Protein AF-A0A5N5SUI5-F1 (afdb_monomer_lite)

pLDDT: mean 94.76, std 7.35, range [57.5, 98.69]

Secondary structure (DSSP, 8-state):
--HHHHHH-TT--S-EEEETTEEEESHHHHHHHHHHHH-SSSTTS-SSHHHHHHHHHHHHHIIIIIHHHHHHHHHHHH--

InterPro domains:
  IPR004045 Glutathione S-transferase, N-terminal [PF02798] (3-35)
  IPR004045 Glutathione S-transferase, N-terminal [PS50404] (1-42)
  IPR036249 Thioredoxin-like superfamily [SSF52833] (2-52)
  IPR036282 Glutathione S-transferase, C-terminal domain superfamily [SSF47616] (40-74)
  IPR040079 Glutathione transferase family [SFLDS00019] (3-71)

Foldseek 3Di:
DDVVVCVLPVVPDPDWDDDPPDIDDDPLVVQQCCCVPPNPACPSQNPPPVVNVVVVVVVVCCVPPVVVVVVVVVVVVVVD

Organism: NCBI:txid96803

Sequence (80 aa):
MNPEFLAINPQHCVPTLVDGDFVLWESRAICTYLASRYGKDDSLYPNDPRTRAQIDRLLYFDMGTLFKRFGDYIEISSTT

Structure (mmCIF, N/CA/C/O backbone):
data_AF-A0A5N5SUI5-F1
#
_entry.id   AF-A0A5N5SUI5-F1
#
loop_
_atom_site.group_PDB
_atom_site.id
_atom_site.type_symbol
_atom_site.label_atom_id
_atom_site.label_alt_id
_atom_site.label_comp_id
_atom_site.label_asym_id
_atom_site.label_entity_id
_atom_site.label_seq_id
_atom_site.pdbx_PDB_ins_code
_atom_site.Cartn_x
_atom_site.Cartn_y
_atom_site.Cartn_z
_atom_site.occupancy
_atom_site.B_iso_or_equiv
_atom_site.auth_seq_id
_atom_site.auth_comp_id
_atom_site.auth_asym_id
_atom_site.auth_atom_id
_atom_site.pdbx_PDB_model_num
ATOM 1 N N . MET A 1 1 ? 18.000 -15.160 4.100 1.00 68.50 1 MET A N 1
ATOM 2 C CA . MET A 1 1 ? 16.541 -15.336 4.265 1.00 68.50 1 MET A CA 1
ATOM 3 C C . MET A 1 1 ? 16.270 -15.606 5.731 1.00 68.50 1 MET A C 1
ATOM 5 O O . MET A 1 1 ? 16.936 -16.475 6.279 1.00 68.50 1 MET A O 1
ATOM 9 N N . ASN A 1 2 ? 15.372 -14.847 6.362 1.00 88.69 2 ASN A N 1
ATOM 10 C CA . ASN A 1 2 ? 14.944 -15.099 7.740 1.00 88.69 2 ASN A CA 1
ATOM 11 C C . ASN A 1 2 ? 13.678 -15.986 7.707 1.00 88.69 2 ASN A C 1
ATOM 13 O O . ASN A 1 2 ? 12.654 -15.512 7.207 1.00 88.69 2 ASN A O 1
ATOM 17 N N . PRO A 1 3 ? 13.724 -17.239 8.203 1.00 92.62 3 PRO A N 1
ATOM 18 C CA . PRO A 1 3 ? 12.565 -18.135 8.229 1.00 92.62 3 PRO A CA 1
ATOM 19 C C . PRO A 1 3 ? 11.354 -17.562 8.972 1.00 92.62 3 PRO A C 1
ATOM 21 O O . PRO A 1 3 ? 10.223 -17.796 8.557 1.00 92.62 3 PRO A O 1
ATOM 24 N N . GLU A 1 4 ? 11.577 -16.772 10.025 1.00 93.88 4 GLU A N 1
ATOM 25 C CA . GLU A 1 4 ? 10.496 -16.151 10.798 1.00 93.88 4 GLU A CA 1
ATOM 26 C C . GLU A 1 4 ? 9.744 -15.107 9.967 1.00 93.88 4 GLU A C 1
ATOM 28 O O . GLU A 1 4 ? 8.519 -15.049 9.999 1.00 93.88 4 GLU A O 1
ATOM 33 N N . PHE A 1 5 ? 10.458 -14.322 9.154 1.00 94.06 5 PHE A N 1
ATOM 34 C CA . PHE A 1 5 ? 9.823 -13.347 8.264 1.00 94.06 5 PHE A CA 1
ATOM 35 C C . PHE A 1 5 ? 9.070 -14.024 7.112 1.00 94.06 5 PHE A C 1
ATOM 37 O O . PHE A 1 5 ? 7.987 -13.581 6.745 1.00 94.06 5 PHE A O 1
ATOM 44 N N . LEU A 1 6 ? 9.607 -15.125 6.576 1.00 94.81 6 LEU A N 1
ATOM 45 C CA . LEU A 1 6 ? 8.938 -15.920 5.540 1.00 94.81 6 LEU A CA 1
ATOM 46 C C . LEU A 1 6 ? 7.621 -16.539 6.022 1.00 94.81 6 LEU A C 1
ATOM 48 O O . LEU A 1 6 ? 6.691 -16.670 5.231 1.00 94.81 6 LEU A O 1
ATOM 52 N N . ALA A 1 7 ? 7.534 -16.896 7.306 1.00 94.75 7 ALA A N 1
ATOM 53 C CA . ALA A 1 7 ? 6.291 -17.376 7.902 1.00 94.75 7 ALA A CA 1
ATOM 54 C C . ALA A 1 7 ? 5.204 -16.284 7.959 1.00 94.75 7 ALA A C 1
ATOM 56 O O . ALA A 1 7 ? 4.021 -16.608 7.907 1.00 94.75 7 ALA A O 1
ATOM 57 N N . ILE A 1 8 ? 5.598 -15.007 8.037 1.00 95.75 8 ILE A N 1
ATOM 58 C CA . ILE A 1 8 ? 4.684 -13.854 8.033 1.00 95.75 8 ILE A CA 1
ATOM 59 C C . ILE A 1 8 ? 4.315 -13.467 6.596 1.00 95.75 8 ILE A C 1
ATOM 61 O O . ILE A 1 8 ? 3.140 -13.321 6.274 1.00 95.75 8 ILE A O 1
ATOM 65 N N . ASN A 1 9 ? 5.312 -13.304 5.725 1.00 96.62 9 ASN A N 1
ATOM 66 C CA . ASN A 1 9 ? 5.126 -12.936 4.326 1.00 96.62 9 ASN A CA 1
ATOM 67 C C . ASN A 1 9 ? 5.868 -13.921 3.404 1.00 96.62 9 ASN A C 1
ATOM 69 O O . ASN A 1 9 ? 7.076 -13.765 3.178 1.00 96.62 9 ASN A O 1
ATOM 73 N N . PRO A 1 10 ? 5.148 -14.883 2.793 1.00 94.56 10 PRO A N 1
ATOM 74 C CA . PRO A 1 10 ? 5.731 -15.836 1.850 1.00 94.56 10 PRO A CA 1
ATOM 75 C C . PRO A 1 10 ? 6.337 -15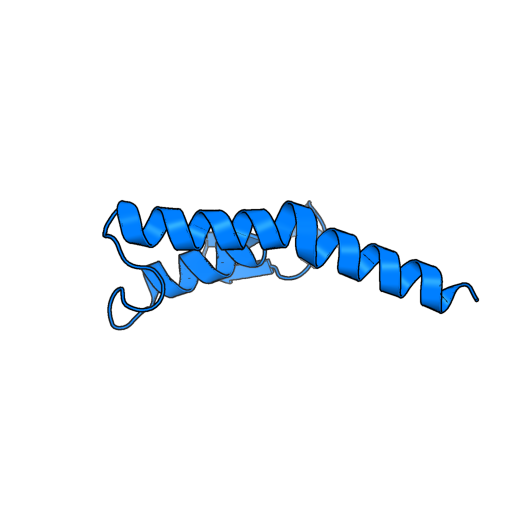.183 0.600 1.00 94.56 10 PRO A C 1
ATOM 77 O O . PRO A 1 10 ? 7.236 -15.756 -0.012 1.00 94.56 10 PRO A O 1
ATOM 80 N N . GLN A 1 11 ? 5.881 -13.981 0.224 1.00 95.88 11 GLN A N 1
ATOM 81 C CA . GLN A 1 11 ? 6.426 -13.211 -0.900 1.00 95.88 11 GLN A CA 1
ATOM 82 C C . GLN A 1 11 ? 7.793 -12.585 -0.571 1.00 95.88 11 GLN A C 1
ATOM 84 O O . GLN A 1 11 ? 8.479 -12.100 -1.470 1.00 95.88 11 GLN A O 1
ATOM 89 N N . HIS A 1 12 ? 8.212 -12.618 0.702 1.00 95.19 12 HIS A N 1
ATOM 90 C CA . HIS A 1 12 ? 9.520 -12.155 1.170 1.00 95.19 12 HIS A CA 1
ATOM 91 C C . HIS A 1 12 ? 9.839 -10.713 0.737 1.00 95.19 12 HIS A C 1
ATOM 93 O O . HIS A 1 12 ? 10.965 -10.389 0.352 1.00 95.19 12 HIS A O 1
ATOM 99 N N . CYS A 1 13 ? 8.836 -9.837 0.784 1.00 94.50 13 CYS A N 1
ATOM 100 C CA . CYS A 1 13 ? 8.972 -8.447 0.373 1.00 94.50 13 CYS A CA 1
ATOM 101 C C . CYS A 1 13 ? 8.725 -7.489 1.540 1.00 94.50 13 CYS A C 1
ATOM 103 O O . CYS A 1 13 ? 7.953 -7.753 2.463 1.00 94.50 13 CYS A O 1
ATOM 105 N N . VAL A 1 14 ? 9.395 -6.343 1.484 1.00 95.31 14 VAL A N 1
ATOM 106 C CA . VAL A 1 14 ? 9.085 -5.198 2.339 1.00 95.31 14 VAL A CA 1
ATOM 107 C C . VAL A 1 14 ? 8.392 -4.120 1.502 1.00 95.31 14 VAL A C 1
ATOM 109 O O . VAL A 1 14 ? 8.728 -3.966 0.326 1.00 95.31 14 VAL A O 1
ATOM 112 N N . PRO A 1 15 ? 7.456 -3.353 2.088 1.00 97.56 15 PRO A N 1
ATOM 113 C CA . PRO A 1 15 ? 6.965 -3.450 3.468 1.00 97.56 15 PRO A CA 1
ATOM 114 C C . PRO A 1 15 ? 5.954 -4.594 3.691 1.00 97.56 15 PRO A C 1
ATOM 116 O O . PRO A 1 15 ? 5.249 -5.009 2.775 1.00 97.56 15 PRO A O 1
ATOM 119 N N . THR A 1 16 ? 5.874 -5.067 4.938 1.00 98.06 16 THR A N 1
ATOM 120 C CA . THR A 1 16 ? 4.851 -5.996 5.453 1.00 98.06 16 THR A CA 1
ATOM 121 C C . THR A 1 16 ? 4.296 -5.421 6.759 1.00 98.06 16 THR A C 1
ATOM 123 O O . THR A 1 16 ? 5.075 -5.034 7.630 1.00 98.06 16 THR A O 1
ATOM 126 N N . LEU A 1 17 ? 2.972 -5.343 6.881 1.00 98.38 17 LEU A N 1
ATOM 127 C CA . LEU A 1 17 ? 2.228 -4.903 8.061 1.00 98.38 17 LEU A CA 1
ATOM 128 C C . LEU A 1 17 ? 1.667 -6.121 8.807 1.00 98.38 17 LEU A C 1
ATOM 130 O O . LEU A 1 17 ? 1.090 -7.017 8.192 1.00 98.38 17 LEU A O 1
ATOM 134 N N . VAL A 1 18 ? 1.786 -6.100 10.133 1.00 97.94 18 VAL A N 1
ATOM 135 C CA . VAL A 1 18 ? 1.061 -6.987 11.051 1.00 97.94 18 VAL A CA 1
ATOM 136 C C . VAL A 1 18 ? 0.212 -6.101 11.960 1.00 97.94 18 VAL A C 1
ATOM 138 O O . VAL A 1 18 ? 0.756 -5.275 12.693 1.00 97.94 18 VAL A O 1
ATOM 141 N N . ASP A 1 19 ? -1.106 -6.253 11.889 1.00 98.12 19 ASP A N 1
ATOM 142 C CA . ASP A 1 19 ? -2.091 -5.558 12.720 1.00 98.12 19 ASP A CA 1
ATOM 143 C C . ASP A 1 19 ? -2.946 -6.598 13.457 1.00 98.12 19 ASP A C 1
ATOM 145 O O . ASP A 1 19 ? -3.940 -7.103 12.937 1.00 98.12 19 ASP A O 1
ATOM 149 N N . GLY A 1 20 ? -2.502 -6.979 14.657 1.00 96.62 20 GLY A N 1
ATOM 150 C CA . GLY A 1 20 ? -3.094 -8.089 15.401 1.00 96.62 20 GLY A CA 1
ATOM 151 C C . GLY A 1 20 ? -2.877 -9.425 14.687 1.00 96.62 20 GLY A C 1
ATOM 152 O O . GLY A 1 20 ? -1.740 -9.852 14.494 1.00 96.62 20 GLY A O 1
ATOM 153 N N . ASP A 1 21 ? -3.972 -10.088 14.324 1.00 96.88 21 ASP A N 1
ATOM 154 C CA . ASP A 1 21 ? -4.001 -11.329 13.544 1.00 96.88 21 ASP A CA 1
ATOM 155 C C . ASP A 1 21 ? -4.041 -11.092 12.023 1.00 96.88 21 ASP A C 1
ATOM 157 O O . ASP A 1 21 ? -3.893 -12.036 11.244 1.00 96.88 21 ASP A O 1
ATOM 161 N N . PHE A 1 22 ? -4.205 -9.842 11.585 1.00 97.94 22 PHE A N 1
ATOM 162 C CA . PHE A 1 22 ? -4.221 -9.476 10.177 1.00 97.94 22 PHE A CA 1
ATOM 163 C C . PHE A 1 22 ? -2.809 -9.176 9.665 1.00 97.94 22 PHE A C 1
ATOM 165 O O . PHE A 1 22 ? -2.095 -8.325 10.199 1.00 97.94 22 PHE A O 1
ATOM 172 N N . VAL A 1 23 ? -2.412 -9.855 8.587 1.00 98.12 23 VAL A N 1
ATOM 173 C CA . VAL A 1 23 ? -1.125 -9.650 7.911 1.00 98.12 23 VAL A CA 1
ATOM 174 C C . VAL A 1 23 ? -1.374 -9.169 6.488 1.00 98.12 23 VAL A C 1
ATOM 176 O O . VAL A 1 23 ? -2.153 -9.772 5.750 1.00 98.12 23 VAL A O 1
ATOM 179 N N . LEU A 1 24 ? -0.694 -8.091 6.095 1.00 98.38 24 LEU A N 1
ATOM 180 C CA . LEU A 1 24 ? -0.819 -7.483 4.773 1.00 98.38 24 LEU A CA 1
ATOM 181 C C . LEU A 1 24 ? 0.551 -7.047 4.251 1.00 98.38 24 LEU A C 1
ATOM 183 O O . LEU A 1 24 ? 1.300 -6.364 4.942 1.00 98.38 24 LEU A O 1
ATOM 187 N N . TRP A 1 25 ? 0.868 -7.395 3.011 1.00 97.69 25 TRP A N 1
ATOM 188 C CA . TRP A 1 25 ? 2.023 -6.876 2.275 1.00 97.69 25 TRP A CA 1
ATOM 189 C C . TRP A 1 25 ? 1.550 -6.084 1.050 1.00 97.69 25 TRP A C 1
ATOM 191 O O . TRP A 1 25 ? 0.353 -6.030 0.778 1.00 97.69 25 TRP A O 1
ATOM 201 N N . GLU A 1 26 ? 2.490 -5.449 0.344 1.00 97.75 26 GLU A N 1
ATOM 202 C CA . GLU A 1 26 ? 2.281 -4.390 -0.663 1.00 97.75 26 GLU A CA 1
ATOM 203 C C . GLU A 1 26 ? 2.049 -3.000 -0.058 1.00 97.75 26 GLU A C 1
ATOM 205 O O . GLU A 1 26 ? 1.032 -2.713 0.573 1.00 97.75 26 GLU A O 1
ATOM 210 N N . SER A 1 27 ? 2.987 -2.080 -0.313 1.00 98.12 27 SER A N 1
ATOM 211 C CA . SER A 1 27 ? 2.987 -0.735 0.284 1.00 98.12 27 SER A CA 1
ATOM 212 C C . SER A 1 27 ? 1.695 0.044 0.029 1.00 98.12 27 SER A C 1
ATOM 214 O O . SER A 1 27 ? 1.169 0.680 0.936 1.00 98.12 27 SER A O 1
ATOM 216 N N . ARG A 1 28 ? 1.143 -0.030 -1.186 1.00 98.25 28 ARG A N 1
ATOM 217 C CA . ARG A 1 28 ? -0.072 0.709 -1.582 1.00 98.25 28 ARG A CA 1
ATOM 218 C C . ARG A 1 28 ? -1.335 0.133 -0.937 1.00 98.25 28 ARG A C 1
ATOM 220 O O . ARG A 1 28 ? -2.220 0.895 -0.548 1.00 98.25 28 ARG A O 1
ATOM 227 N N . ALA A 1 29 ? -1.393 -1.188 -0.763 1.00 98.25 29 ALA A N 1
ATOM 228 C CA . ALA A 1 29 ? -2.466 -1.842 -0.018 1.00 98.25 29 ALA A CA 1
ATOM 229 C C . ALA A 1 29 ? -2.394 -1.473 1.473 1.00 98.25 29 ALA A C 1
ATOM 231 O O . ALA A 1 29 ? -3.399 -1.092 2.064 1.00 98.25 29 ALA A O 1
ATOM 232 N N . ILE A 1 30 ? -1.191 -1.481 2.058 1.00 98.69 30 ILE A N 1
ATOM 233 C CA . ILE A 1 30 ? -0.959 -1.040 3.440 1.00 98.69 30 ILE A CA 1
ATOM 234 C C . ILE A 1 30 ? -1.394 0.420 3.633 1.00 98.69 30 ILE A C 1
ATOM 236 O O . ILE A 1 30 ? -2.122 0.716 4.577 1.00 98.69 30 ILE A O 1
ATOM 240 N N . CYS A 1 31 ? -1.009 1.336 2.738 1.00 98.44 31 CYS A N 1
ATOM 241 C CA . CYS A 1 31 ? -1.393 2.748 2.838 1.00 98.44 31 CYS A CA 1
ATOM 242 C C . CYS A 1 31 ? -2.916 2.943 2.835 1.00 98.44 31 CYS A C 1
ATOM 244 O O . CYS A 1 31 ? -3.446 3.654 3.688 1.00 98.44 31 CYS A O 1
ATOM 246 N N . THR A 1 32 ? -3.624 2.301 1.901 1.00 98.44 32 THR A N 1
ATOM 247 C CA . THR A 1 32 ? -5.091 2.410 1.807 1.00 98.44 32 THR A CA 1
ATOM 248 C C . THR A 1 32 ? -5.796 1.736 2.988 1.00 98.44 32 THR A C 1
ATOM 250 O O . THR A 1 32 ? -6.786 2.278 3.486 1.00 98.44 32 THR A O 1
ATOM 253 N N . TYR A 1 33 ? -5.257 0.625 3.505 1.00 98.62 33 TYR A N 1
ATOM 254 C CA . TYR A 1 33 ? -5.726 -0.019 4.736 1.00 98.62 33 TYR A CA 1
ATOM 255 C C . TYR A 1 33 ? -5.595 0.908 5.946 1.00 98.62 33 TYR A C 1
ATOM 257 O O . TYR A 1 33 ? -6.587 1.167 6.625 1.00 98.62 33 TYR A O 1
ATOM 265 N N . LEU A 1 34 ? -4.402 1.460 6.189 1.00 98.56 34 LEU A N 1
ATOM 266 C CA . LEU A 1 34 ? -4.151 2.335 7.335 1.00 98.56 34 LEU A CA 1
ATOM 267 C C . LEU A 1 34 ? -5.007 3.606 7.275 1.00 98.56 34 LEU A C 1
ATOM 269 O O . LEU A 1 34 ? -5.586 3.995 8.289 1.00 98.56 34 LEU A O 1
ATOM 273 N N . ALA A 1 35 ? -5.139 4.212 6.089 1.00 98.25 35 ALA A N 1
ATOM 274 C CA . ALA A 1 35 ? -6.006 5.370 5.878 1.00 98.25 35 ALA A CA 1
ATOM 275 C C . ALA A 1 35 ? -7.478 5.042 6.174 1.00 98.25 35 ALA A C 1
ATOM 277 O O . ALA A 1 35 ? -8.148 5.809 6.858 1.00 98.25 35 ALA A O 1
ATOM 278 N N . SER A 1 36 ? -7.966 3.884 5.720 1.00 97.69 36 SER A N 1
ATOM 279 C CA . SER A 1 36 ? -9.361 3.471 5.928 1.00 97.69 36 SER A CA 1
ATOM 280 C C . SER A 1 36 ? -9.652 3.028 7.365 1.00 97.69 36 SER A C 1
ATOM 282 O O . SER A 1 36 ? -10.759 3.227 7.857 1.00 97.69 36 SER A O 1
ATOM 284 N N . ARG A 1 37 ? -8.686 2.387 8.036 1.00 97.69 37 ARG A N 1
ATOM 285 C CA . ARG A 1 37 ? -8.866 1.782 9.364 1.00 97.69 37 ARG A CA 1
ATOM 286 C C . ARG A 1 37 ? -8.634 2.765 10.505 1.00 97.69 37 ARG A C 1
ATOM 288 O O . ARG A 1 37 ? -9.352 2.705 11.500 1.00 97.69 37 ARG A O 1
ATOM 295 N N . TYR A 1 38 ? -7.629 3.628 10.373 1.00 98.06 38 TYR A N 1
ATOM 296 C CA . TYR A 1 38 ? -7.161 4.506 11.450 1.00 98.06 38 TYR A CA 1
ATOM 297 C C . TYR A 1 38 ? -7.209 5.995 11.098 1.00 98.06 38 TYR A C 1
ATOM 299 O O . TYR A 1 38 ? -6.853 6.829 11.934 1.00 98.06 38 TYR A O 1
ATOM 307 N N . GLY A 1 39 ? -7.624 6.351 9.878 1.00 96.62 39 GLY A N 1
ATOM 308 C CA . GLY A 1 39 ? -7.865 7.740 9.505 1.00 96.62 39 GLY A CA 1
ATOM 309 C C . GLY A 1 39 ? -8.878 8.396 10.444 1.00 96.62 39 GLY A C 1
ATOM 310 O O . GLY A 1 39 ? -9.864 7.779 10.843 1.00 96.62 39 GLY A O 1
ATOM 311 N N . LYS A 1 40 ? -8.631 9.658 10.817 1.00 97.25 40 LYS A N 1
ATOM 312 C CA . LYS A 1 40 ? -9.588 10.452 11.614 1.00 97.25 40 LYS A CA 1
ATOM 313 C C . LYS A 1 40 ? -10.883 10.718 10.843 1.00 97.25 40 LYS A C 1
ATOM 315 O O . LYS A 1 40 ? -11.946 10.849 11.439 1.00 97.25 40 LYS A O 1
ATOM 320 N N . ASP A 1 41 ? -10.749 10.815 9.530 1.00 96.62 41 ASP A N 1
ATOM 321 C CA . ASP A 1 41 ? -11.785 10.996 8.527 1.00 96.62 41 ASP A CA 1
ATOM 322 C C . ASP A 1 41 ? -11.313 10.317 7.227 1.00 96.62 41 ASP A C 1
ATOM 324 O O . ASP A 1 41 ? -10.256 9.676 7.195 1.00 96.62 41 ASP A O 1
ATOM 328 N N . ASP A 1 42 ? -12.086 10.448 6.150 1.00 96.75 42 ASP A N 1
ATOM 329 C CA . ASP A 1 42 ? -11.754 9.858 4.858 1.00 96.75 42 ASP A CA 1
ATOM 330 C C . ASP A 1 42 ? -10.909 10.775 3.956 1.00 96.75 42 ASP A C 1
ATOM 332 O O . ASP A 1 42 ? -10.693 10.440 2.797 1.00 96.75 42 ASP A O 1
ATOM 336 N N . SER A 1 43 ? -10.355 11.887 4.456 1.00 96.31 43 SER A N 1
ATOM 337 C CA . SER A 1 43 ? -9.617 12.857 3.626 1.00 96.31 43 SER A CA 1
ATOM 338 C C . SER A 1 43 ? -8.405 12.266 2.894 1.00 96.31 43 SER A C 1
ATOM 340 O O . SER A 1 43 ? -8.096 12.690 1.780 1.00 96.31 43 SER A O 1
ATOM 342 N N . LEU A 1 44 ? -7.732 11.273 3.488 1.00 96.38 44 LEU A N 1
ATOM 343 C CA . LEU A 1 44 ? -6.580 10.590 2.885 1.00 96.38 44 LEU A CA 1
ATOM 344 C C . LEU A 1 44 ? -6.976 9.552 1.829 1.00 96.38 44 LEU A C 1
ATOM 346 O O . LEU A 1 44 ? -6.203 9.287 0.909 1.00 96.38 44 LEU A O 1
ATOM 350 N N . TYR A 1 45 ? -8.155 8.943 1.965 1.00 98.12 45 TYR A N 1
ATOM 351 C CA . TYR A 1 45 ? -8.656 7.936 1.031 1.00 98.12 45 TYR A CA 1
ATOM 352 C C . TYR A 1 45 ? -10.195 7.980 0.953 1.00 98.12 45 TYR A C 1
ATOM 354 O O . TYR A 1 45 ? -10.876 7.094 1.488 1.00 98.12 45 TYR A O 1
ATOM 362 N N . PRO A 1 46 ? -10.758 9.015 0.291 1.00 98.00 46 PRO A N 1
ATOM 363 C CA . PRO A 1 46 ? -12.185 9.319 0.347 1.00 98.00 46 PRO A CA 1
ATOM 364 C C . PRO A 1 46 ? -13.067 8.165 -0.105 1.00 98.00 46 PRO A C 1
ATOM 366 O O . PRO A 1 46 ? -12.687 7.388 -0.983 1.00 98.00 46 PRO A O 1
ATOM 369 N N . ASN A 1 47 ? -14.260 8.052 0.481 1.00 96.50 47 ASN A N 1
ATOM 370 C CA . ASN A 1 47 ? -15.226 7.017 0.096 1.00 96.50 47 ASN A CA 1
ATOM 371 C C . ASN A 1 47 ? -16.019 7.376 -1.168 1.00 96.50 47 ASN A C 1
ATOM 373 O O . ASN A 1 47 ? -16.616 6.484 -1.772 1.00 96.50 47 ASN A O 1
ATOM 377 N N . ASP A 1 48 ? -16.010 8.648 -1.590 1.00 98.19 48 ASP A N 1
ATOM 378 C CA . ASP A 1 48 ? -16.593 9.061 -2.869 1.00 98.19 48 ASP A CA 1
ATOM 379 C C . ASP A 1 48 ? -15.950 8.273 -4.029 1.00 98.19 48 ASP A C 1
ATOM 381 O O . ASP A 1 48 ? -14.738 8.392 -4.254 1.00 98.19 48 ASP A O 1
ATOM 385 N N . PRO A 1 49 ? -16.731 7.500 -4.809 1.00 98.31 49 PRO A N 1
A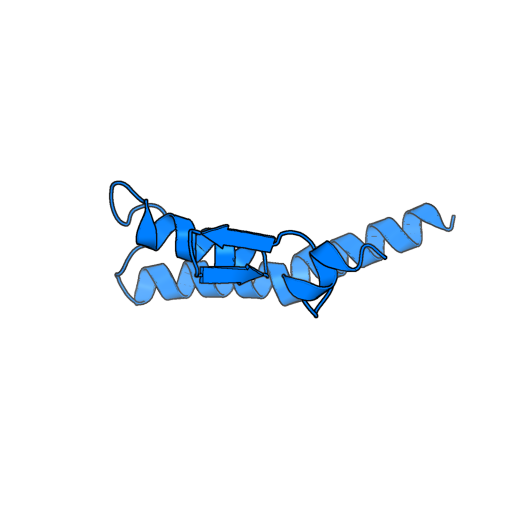TOM 386 C CA . PRO A 1 49 ? -16.177 6.608 -5.822 1.00 98.31 49 PRO A CA 1
ATOM 387 C C . PRO A 1 49 ? -15.361 7.321 -6.901 1.00 98.31 49 PRO A C 1
ATOM 389 O O . PRO A 1 49 ? -14.396 6.759 -7.414 1.00 98.31 49 PRO A O 1
ATOM 392 N N . ARG A 1 50 ? -15.726 8.560 -7.262 1.00 98.56 50 ARG A N 1
ATOM 393 C CA . ARG A 1 50 ? -15.018 9.310 -8.311 1.00 98.56 50 ARG A CA 1
ATOM 394 C C . ARG A 1 50 ? -13.650 9.770 -7.830 1.00 98.56 50 ARG A C 1
ATOM 396 O O . ARG A 1 50 ? -12.667 9.634 -8.557 1.00 98.56 50 ARG A O 1
ATOM 403 N N . THR A 1 51 ? -13.589 10.288 -6.610 1.00 98.06 51 THR A N 1
ATOM 404 C CA . THR A 1 51 ? -12.345 10.738 -5.984 1.00 98.06 51 THR A CA 1
ATOM 405 C C . THR A 1 51 ? -11.427 9.555 -5.699 1.00 98.06 51 THR A C 1
ATOM 407 O O . THR A 1 51 ? -10.253 9.591 -6.070 1.00 98.06 51 THR A O 1
ATOM 410 N N . ARG A 1 52 ? -11.969 8.458 -5.154 1.00 98.50 52 ARG A N 1
ATOM 411 C CA . ARG A 1 52 ? -11.215 7.219 -4.926 1.00 98.50 52 ARG A CA 1
ATOM 412 C C . ARG A 1 52 ? -10.629 6.656 -6.215 1.00 98.50 52 ARG A C 1
ATOM 414 O O . ARG A 1 52 ? -9.438 6.380 -6.258 1.00 98.50 52 ARG A O 1
ATOM 421 N N . ALA A 1 53 ? -11.413 6.602 -7.295 1.00 98.62 53 ALA A N 1
ATOM 422 C CA . ALA A 1 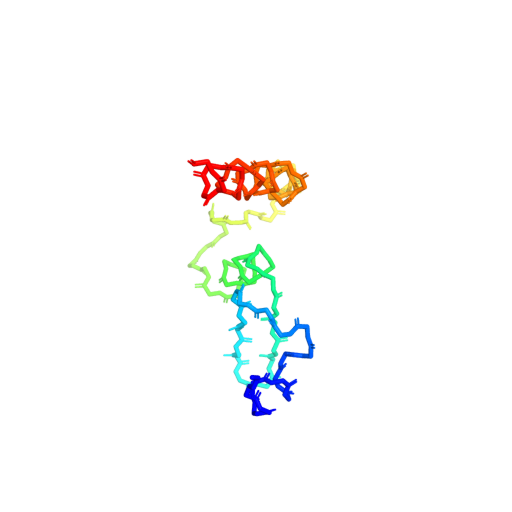53 ? -10.925 6.123 -8.587 1.00 98.62 53 ALA A CA 1
ATOM 423 C C . ALA A 1 53 ? -9.730 6.938 -9.121 1.00 98.62 53 ALA A C 1
ATOM 425 O O . ALA A 1 53 ? -8.853 6.382 -9.782 1.00 98.62 53 ALA A O 1
ATOM 426 N N . GLN A 1 54 ? -9.657 8.245 -8.836 1.00 98.62 54 GLN A N 1
ATOM 427 C CA . GLN A 1 54 ? -8.490 9.057 -9.203 1.00 98.62 54 GLN A CA 1
ATOM 428 C C . GLN A 1 54 ? -7.252 8.717 -8.370 1.00 98.62 54 GLN A C 1
ATOM 430 O O . GLN A 1 54 ? -6.150 8.683 -8.921 1.00 98.62 54 GLN A O 1
ATOM 435 N N . ILE A 1 55 ? -7.424 8.442 -7.076 1.00 98.44 55 ILE A N 1
ATOM 436 C CA . ILE A 1 55 ? -6.333 8.009 -6.195 1.00 98.44 55 ILE A CA 1
ATOM 437 C C . ILE A 1 55 ? -5.841 6.626 -6.622 1.00 98.44 55 ILE A C 1
ATOM 439 O O . ILE A 1 55 ? -4.648 6.456 -6.864 1.00 98.44 55 ILE A O 1
ATOM 443 N N . ASP A 1 56 ? -6.750 5.674 -6.820 1.00 98.50 56 ASP A N 1
ATOM 444 C CA . ASP A 1 56 ? -6.423 4.312 -7.250 1.00 98.50 56 ASP A CA 1
ATOM 445 C C . ASP A 1 56 ? -5.683 4.315 -8.582 1.00 98.50 56 ASP A C 1
ATOM 447 O O . ASP A 1 56 ? -4.650 3.662 -8.729 1.00 98.50 56 ASP A O 1
ATOM 451 N N . ARG A 1 57 ? -6.137 5.128 -9.544 1.00 98.56 57 ARG A N 1
ATOM 452 C CA . ARG A 1 57 ? -5.434 5.322 -10.818 1.00 98.56 57 ARG A CA 1
ATOM 453 C C . ARG A 1 57 ? -3.978 5.747 -10.607 1.00 98.56 57 ARG A C 1
ATOM 455 O O . ARG A 1 57 ? -3.106 5.257 -11.322 1.00 98.56 57 ARG A O 1
ATOM 462 N N . LEU A 1 58 ? -3.704 6.653 -9.665 1.00 98.44 58 LEU A N 1
ATOM 463 C CA . LEU A 1 58 ? -2.341 7.095 -9.358 1.00 98.44 58 LEU A CA 1
ATOM 464 C C . LEU A 1 58 ? -1.534 6.018 -8.625 1.00 98.44 58 LEU A C 1
ATOM 466 O O . LEU A 1 58 ? -0.369 5.834 -8.961 1.00 98.44 58 LEU A O 1
ATOM 470 N N . LEU A 1 59 ? -2.142 5.268 -7.701 1.00 98.44 59 LEU A N 1
ATOM 471 C CA . LEU A 1 59 ? -1.497 4.132 -7.034 1.00 98.44 59 LEU A CA 1
ATOM 472 C C . LEU A 1 59 ? -1.093 3.049 -8.047 1.00 98.44 59 LEU A C 1
ATOM 474 O O . LEU A 1 59 ? 0.032 2.549 -8.009 1.00 98.44 59 LEU A O 1
ATOM 478 N N . TYR A 1 60 ? -1.964 2.728 -9.005 1.00 98.44 60 TYR A N 1
ATOM 479 C CA . TYR A 1 60 ? -1.651 1.767 -10.065 1.00 98.44 60 TYR A CA 1
ATOM 480 C C . TYR A 1 60 ? -0.627 2.300 -11.069 1.00 98.44 60 TYR A C 1
ATOM 482 O O . TYR A 1 60 ? 0.256 1.550 -11.486 1.00 98.44 60 TYR A O 1
ATOM 490 N N . PHE A 1 61 ? -0.700 3.583 -11.439 1.00 98.38 61 PHE A N 1
ATOM 491 C CA . PHE A 1 61 ? 0.335 4.224 -12.256 1.00 98.38 61 PHE A CA 1
ATOM 492 C C . PHE A 1 61 ? 1.700 4.161 -11.566 1.00 98.38 61 PHE A C 1
ATOM 494 O O . PHE A 1 61 ? 2.704 3.823 -12.191 1.00 98.38 61 PHE A O 1
ATOM 501 N N . ASP A 1 62 ? 1.734 4.447 -10.270 1.00 98.06 62 ASP A N 1
ATOM 502 C CA . ASP A 1 62 ? 2.950 4.393 -9.481 1.00 98.06 62 ASP A CA 1
ATOM 503 C C . ASP A 1 62 ? 3.524 2.966 -9.444 1.00 98.06 62 ASP A C 1
ATOM 505 O O . ASP A 1 62 ? 4.685 2.758 -9.791 1.00 98.06 62 ASP A O 1
ATOM 509 N N . MET A 1 63 ? 2.690 1.961 -9.160 1.00 96.38 63 MET A N 1
ATOM 510 C CA . MET A 1 63 ? 3.087 0.547 -9.153 1.00 96.38 63 MET A CA 1
ATOM 511 C C . MET A 1 63 ? 3.605 0.060 -10.512 1.00 96.38 63 MET A C 1
ATOM 513 O O . MET A 1 63 ? 4.679 -0.532 -10.592 1.00 96.38 63 MET A O 1
ATOM 517 N N . GLY A 1 64 ? 2.831 0.276 -11.577 1.00 95.25 64 GLY A N 1
ATOM 518 C CA . GLY A 1 64 ? 3.094 -0.320 -12.886 1.00 95.25 64 GLY A CA 1
ATOM 519 C C . GLY A 1 64 ? 4.019 0.500 -13.781 1.00 95.25 64 GLY A C 1
ATOM 520 O O . GLY A 1 64 ? 4.530 -0.024 -14.766 1.00 95.25 64 GLY A O 1
ATOM 521 N N . THR A 1 65 ? 4.218 1.785 -13.481 1.00 96.81 65 THR A N 1
ATOM 522 C CA . THR A 1 65 ? 4.990 2.693 -14.341 1.00 96.81 65 THR A CA 1
ATOM 523 C C . THR A 1 65 ? 6.083 3.419 -13.577 1.00 96.81 65 THR A C 1
ATOM 525 O O . THR A 1 65 ? 7.251 3.247 -13.918 1.00 96.81 65 THR A O 1
ATOM 528 N N . LEU A 1 66 ? 5.744 4.233 -12.572 1.00 97.12 66 LEU A N 1
ATOM 529 C CA . LEU A 1 66 ? 6.734 5.112 -11.939 1.00 97.12 66 LEU A CA 1
ATOM 530 C C . LEU A 1 66 ? 7.795 4.318 -11.174 1.00 97.12 66 LEU A C 1
ATOM 532 O O . LEU A 1 66 ? 8.975 4.420 -11.497 1.00 97.12 66 LEU A O 1
ATOM 536 N N . PHE A 1 67 ? 7.380 3.504 -10.202 1.00 95.69 67 PHE A N 1
ATOM 537 C CA . PHE A 1 67 ? 8.286 2.733 -9.354 1.00 95.69 67 PHE A CA 1
ATOM 538 C C . PHE A 1 67 ? 9.112 1.740 -10.171 1.00 95.69 67 PHE A C 1
ATOM 540 O O . PHE A 1 67 ? 10.319 1.628 -9.967 1.00 95.69 67 PHE A O 1
ATOM 547 N N . LYS A 1 68 ? 8.483 1.078 -11.151 1.00 94.62 68 LYS A N 1
ATOM 548 C CA . LYS A 1 68 ? 9.180 0.159 -12.056 1.00 94.62 68 LYS A CA 1
ATOM 549 C C . LYS A 1 68 ? 10.288 0.868 -12.837 1.00 94.62 68 LYS A C 1
ATOM 551 O O . LYS A 1 68 ? 11.432 0.433 -12.789 1.00 94.62 68 LYS A O 1
ATOM 556 N N . ARG A 1 69 ? 9.971 1.990 -13.494 1.00 96.12 69 ARG A N 1
ATOM 557 C CA . ARG A 1 69 ? 10.959 2.768 -14.262 1.00 96.12 69 ARG A CA 1
ATOM 558 C C . ARG A 1 69 ? 12.047 3.369 -13.382 1.00 96.12 69 ARG A C 1
ATOM 560 O O . ARG A 1 69 ? 13.193 3.448 -13.809 1.00 96.12 69 ARG A O 1
ATOM 567 N N . PHE A 1 70 ? 11.692 3.804 -12.176 1.00 95.56 70 PHE A N 1
ATOM 568 C CA . PHE A 1 70 ? 12.664 4.301 -11.210 1.00 95.56 70 PHE A CA 1
ATOM 569 C C . PHE A 1 70 ? 13.658 3.205 -10.817 1.00 95.56 70 PHE A C 1
ATOM 571 O O . PHE A 1 70 ? 14.862 3.438 -10.874 1.00 95.56 70 PHE A O 1
ATOM 578 N N . GLY A 1 71 ? 13.166 2.005 -10.489 1.00 92.81 71 GLY A N 1
ATOM 579 C CA . GLY A 1 71 ? 14.011 0.846 -10.202 1.00 92.81 71 GLY A CA 1
ATOM 580 C C . GLY A 1 71 ? 14.967 0.532 -11.353 1.00 92.81 71 GLY A C 1
ATOM 581 O O . GLY A 1 71 ? 16.173 0.462 -11.132 1.00 92.81 71 GLY A O 1
ATOM 582 N N . ASP A 1 72 ? 14.443 0.464 -12.580 1.00 93.62 72 ASP A N 1
ATOM 583 C CA . ASP A 1 72 ? 15.242 0.189 -13.783 1.00 93.62 72 ASP A CA 1
ATOM 584 C C . ASP A 1 72 ? 16.362 1.225 -13.984 1.00 93.62 72 ASP A C 1
ATOM 586 O O . ASP A 1 72 ? 17.495 0.878 -14.309 1.00 93.62 72 ASP A O 1
ATOM 590 N N . TYR A 1 73 ? 16.073 2.510 -13.754 1.00 93.38 73 TYR A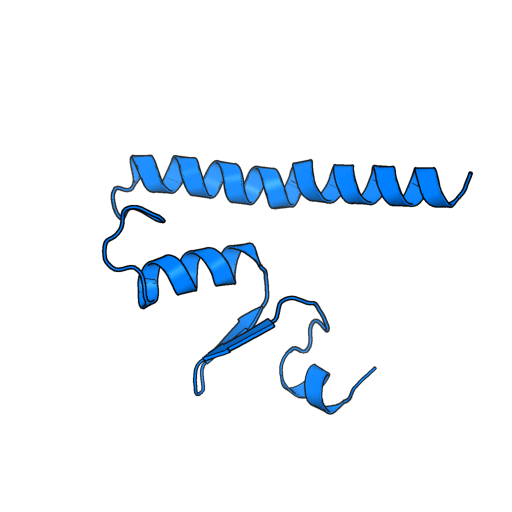 N 1
ATOM 591 C CA . TYR A 1 73 ? 17.062 3.582 -13.883 1.00 93.38 73 TYR A CA 1
ATOM 592 C C . TYR A 1 73 ? 18.193 3.477 -12.851 1.00 93.38 73 TYR A C 1
ATOM 594 O O . TYR A 1 73 ? 19.367 3.662 -13.189 1.00 93.38 73 TYR A O 1
ATOM 602 N N . ILE A 1 74 ? 17.850 3.190 -11.593 1.00 92.56 74 ILE A N 1
ATOM 603 C CA . ILE A 1 74 ? 18.834 3.032 -10.515 1.00 92.56 74 ILE A CA 1
ATOM 604 C C . ILE A 1 74 ? 19.708 1.794 -10.757 1.00 92.56 74 ILE A C 1
ATOM 606 O O . ILE A 1 74 ? 20.923 1.852 -10.566 1.00 92.56 74 ILE A O 1
ATOM 610 N N . GLU A 1 75 ? 19.122 0.697 -11.236 1.00 86.62 75 GLU A N 1
ATOM 611 C CA . GLU A 1 75 ? 19.859 -0.525 -11.573 1.00 86.62 75 GLU A CA 1
ATOM 612 C C . GLU A 1 75 ? 20.856 -0.296 -12.724 1.00 86.62 75 GLU A C 1
ATOM 614 O O . GLU A 1 75 ? 22.038 -0.618 -12.597 1.00 86.62 75 GLU A O 1
ATOM 619 N N . ILE A 1 76 ? 20.436 0.373 -13.804 1.00 80.44 76 ILE A N 1
ATOM 620 C CA . ILE A 1 76 ? 21.334 0.748 -14.912 1.00 80.44 76 ILE A CA 1
ATOM 621 C C . ILE A 1 76 ? 22.485 1.640 -14.415 1.00 80.44 76 ILE A C 1
ATOM 623 O O . ILE A 1 76 ? 23.646 1.414 -14.760 1.00 80.44 76 ILE A O 1
ATOM 627 N N . SER A 1 77 ? 22.176 2.628 -13.572 1.00 76.50 77 SER A N 1
ATOM 628 C CA . SER A 1 77 ? 23.157 3.604 -13.073 1.00 76.50 77 SER A CA 1
ATOM 629 C C . SER A 1 77 ? 24.170 3.015 -12.085 1.00 76.50 77 SER A C 1
ATOM 631 O O . SER A 1 77 ? 25.212 3.615 -11.864 1.00 76.50 77 SER A O 1
ATOM 633 N N . SER A 1 78 ? 23.872 1.864 -11.476 1.00 71.88 78 SER A N 1
ATOM 634 C CA . SER A 1 78 ? 24.777 1.164 -10.548 1.00 71.88 78 SER A CA 1
ATOM 635 C C . SER A 1 78 ? 25.694 0.144 -11.230 1.00 71.88 78 SER A C 1
ATOM 637 O O . SER A 1 78 ? 26.596 -0.391 -10.587 1.00 71.88 78 SER A O 1
ATOM 639 N N . THR A 1 79 ? 25.489 -0.105 -12.528 1.00 71.81 79 THR A N 1
ATOM 640 C CA . THR A 1 79 ? 26.295 -1.037 -13.338 1.00 71.81 79 THR A CA 1
ATOM 641 C C . THR A 1 79 ? 27.278 -0.306 -14.275 1.00 71.81 79 THR A C 1
ATOM 643 O O . THR A 1 79 ? 28.030 -0.955 -15.000 1.00 71.81 79 THR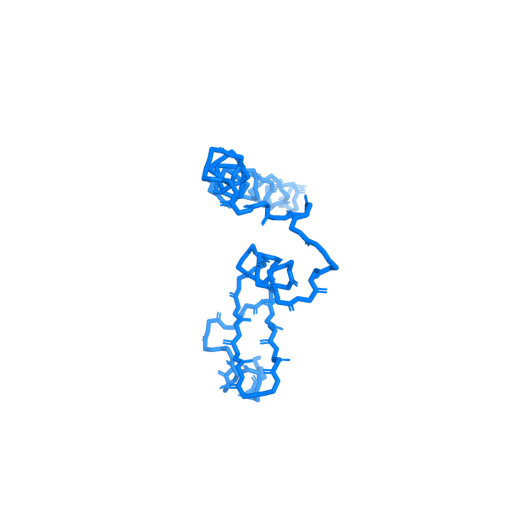 A O 1
ATOM 646 N N . THR A 1 80 ? 27.289 1.034 -14.264 1.00 57.50 80 THR A N 1
ATOM 647 C CA . THR A 1 80 ? 28.203 1.899 -15.042 1.00 57.50 80 THR A CA 1
ATOM 648 C C . THR A 1 80 ? 29.165 2.620 -14.108 1.00 57.50 80 THR A C 1
ATOM 650 O O . THR A 1 80 ? 30.358 2.729 -14.466 1.00 57.50 80 THR A O 1
#

Radius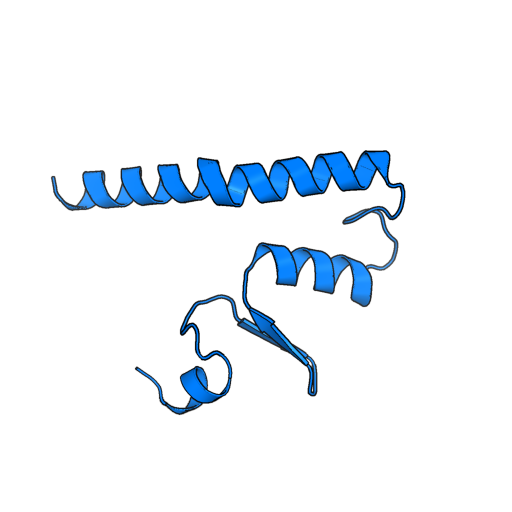 of gyration: 15.91 Å; chains: 1; bounding box: 45×31×30 Å